Protein AF-A0A0L6JAS0-F1 (afdb_monomer_lite)

pLDDT: mean 81.6, std 20.43, range [35.84, 97.94]

Structure (mmCIF, N/CA/C/O backbone):
data_AF-A0A0L6JAS0-F1
#
_entry.id   AF-A0A0L6JAS0-F1
#
loop_
_atom_site.group_PDB
_atom_site.id
_atom_site.type_symbol
_atom_site.label_atom_id
_atom_site.label_alt_id
_atom_site.label_comp_id
_atom_site.label_asym_id
_atom_site.label_entity_id
_atom_site.label_seq_id
_atom_site.pdbx_PDB_ins_code
_atom_site.Cartn_x
_atom_site.Cartn_y
_atom_site.Cartn_z
_atom_site.occupancy
_atom_site.B_iso_or_equiv
_atom_site.auth_seq_id
_atom_site.auth_comp_id
_atom_site.auth_asym_id
_atom_site.auth_atom_id
_atom_site.pdbx_PDB_model_num
ATOM 1 N N . MET A 1 1 ? 9.090 -21.727 -19.249 1.00 35.84 1 MET A N 1
ATOM 2 C CA . MET A 1 1 ? 10.259 -21.858 -18.355 1.00 35.84 1 MET A CA 1
ATOM 3 C C . MET A 1 1 ? 10.409 -20.499 -17.680 1.00 35.84 1 MET A C 1
ATOM 5 O O . MET A 1 1 ? 10.673 -19.539 -18.387 1.00 35.84 1 MET A O 1
ATOM 9 N N . ARG A 1 2 ? 10.034 -20.359 -16.399 1.00 40.78 2 ARG A N 1
ATOM 10 C CA . ARG A 1 2 ? 10.131 -19.078 -15.669 1.00 40.78 2 ARG A CA 1
ATOM 11 C C . ARG A 1 2 ? 11.602 -18.892 -15.289 1.00 40.78 2 ARG A C 1
ATOM 13 O O . ARG A 1 2 ? 12.149 -19.780 -14.642 1.00 40.78 2 ARG A O 1
ATOM 20 N N . ASN A 1 3 ? 12.232 -17.810 -15.744 1.00 39.84 3 ASN A N 1
ATOM 21 C CA . ASN A 1 3 ? 13.596 -17.468 -15.341 1.00 39.84 3 ASN A CA 1
ATOM 22 C C . ASN A 1 3 ? 13.627 -17.235 -13.817 1.00 39.84 3 ASN A C 1
ATOM 24 O O . ASN A 1 3 ? 12.744 -16.538 -13.317 1.00 39.84 3 ASN A O 1
ATOM 28 N N . PRO A 1 4 ? 14.599 -17.802 -13.084 1.00 47.31 4 PRO A N 1
ATOM 29 C CA . PRO A 1 4 ? 14.724 -17.635 -11.637 1.00 47.31 4 PRO A CA 1
ATOM 30 C C . PRO A 1 4 ? 15.336 -16.287 -11.225 1.00 47.31 4 PRO A C 1
ATOM 32 O O . PRO A 1 4 ? 15.435 -16.016 -10.036 1.00 47.31 4 PRO A O 1
ATOM 35 N N . ASP A 1 5 ? 15.673 -15.417 -12.178 1.00 45.53 5 ASP A N 1
ATOM 36 C CA . ASP A 1 5 ? 16.154 -14.055 -11.921 1.00 45.53 5 ASP A CA 1
ATOM 37 C C . ASP A 1 5 ? 14.987 -13.052 -11.830 1.00 45.53 5 ASP A C 1
ATOM 39 O O . ASP A 1 5 ? 15.040 -11.959 -12.396 1.00 45.53 5 ASP A O 1
ATOM 43 N N . MET A 1 6 ? 13.905 -13.423 -11.129 1.00 52.34 6 MET A N 1
ATOM 44 C CA . MET A 1 6 ? 12.995 -12.441 -10.526 1.00 52.34 6 MET A CA 1
ATOM 45 C C . MET A 1 6 ? 13.799 -11.746 -9.433 1.00 52.34 6 MET A C 1
ATOM 47 O O . MET A 1 6 ? 13.754 -12.118 -8.265 1.00 52.34 6 MET A O 1
ATOM 51 N N . ASN A 1 7 ? 14.638 -10.807 -9.851 1.00 51.12 7 ASN A N 1
ATOM 52 C CA . ASN A 1 7 ? 15.308 -9.890 -8.961 1.00 51.12 7 ASN A CA 1
ATOM 53 C C . ASN A 1 7 ? 14.174 -9.062 -8.354 1.00 51.12 7 ASN A C 1
ATOM 55 O O . ASN A 1 7 ? 13.729 -8.114 -8.997 1.00 51.12 7 ASN A O 1
ATOM 59 N N . ASP A 1 8 ? 13.636 -9.494 -7.207 1.00 57.41 8 ASP A N 1
ATOM 60 C CA . ASP A 1 8 ? 12.701 -8.702 -6.412 1.00 57.41 8 ASP A CA 1
ATOM 61 C C . ASP A 1 8 ? 13.390 -7.359 -6.227 1.00 57.41 8 ASP A C 1
ATOM 63 O O . ASP A 1 8 ? 14.370 -7.239 -5.479 1.00 57.41 8 ASP A O 1
ATOM 67 N N . THR A 1 9 ? 12.974 -6.363 -7.008 1.00 75.25 9 THR A N 1
ATOM 68 C CA . THR A 1 9 ? 13.622 -5.070 -6.913 1.00 75.25 9 THR A CA 1
ATOM 69 C C . THR A 1 9 ? 13.379 -4.580 -5.486 1.00 75.25 9 THR A C 1
ATOM 71 O O . THR A 1 9 ? 12.349 -4.905 -4.885 1.00 75.25 9 THR A O 1
ATOM 74 N N . PRO A 1 10 ? 14.292 -3.801 -4.885 1.00 86.12 10 PRO A N 1
ATOM 75 C CA . PRO A 1 10 ? 14.057 -3.230 -3.558 1.00 86.12 10 PRO A CA 1
ATOM 76 C C . PRO A 1 10 ? 12.684 -2.543 -3.440 1.00 86.12 10 PRO A C 1
ATOM 78 O O . PRO A 1 10 ? 12.099 -2.485 -2.361 1.00 86.12 10 PRO A O 1
ATOM 81 N N . LEU A 1 11 ? 12.158 -2.069 -4.574 1.00 88.56 11 LEU A N 1
ATOM 82 C CA . LEU A 1 11 ? 10.839 -1.481 -4.713 1.00 88.56 11 LEU A CA 1
ATOM 83 C C . LEU A 1 11 ? 9.688 -2.506 -4.664 1.00 88.56 11 LEU A C 1
ATOM 85 O O . LEU A 1 11 ? 8.685 -2.231 -4.011 1.00 88.56 11 LEU A O 1
ATOM 89 N N . ASP A 1 12 ? 9.837 -3.691 -5.262 1.00 89.94 12 ASP A N 1
ATOM 90 C CA . ASP A 1 12 ? 8.865 -4.792 -5.147 1.00 89.94 12 ASP A CA 1
ATOM 91 C C . ASP A 1 12 ? 8.753 -5.284 -3.697 1.00 89.94 12 ASP A C 1
ATOM 93 O O . ASP A 1 12 ? 7.653 -5.454 -3.162 1.00 89.94 12 ASP A O 1
ATOM 97 N N . ALA A 1 13 ? 9.894 -5.438 -3.017 1.00 91.81 13 ALA A N 1
ATOM 98 C CA . ALA A 1 13 ? 9.930 -5.819 -1.606 1.00 91.81 13 ALA A CA 1
ATOM 99 C C . ALA A 1 13 ? 9.266 -4.757 -0.710 1.00 91.81 13 ALA A C 1
ATOM 101 O O . ALA A 1 13 ? 8.534 -5.096 0.224 1.00 91.81 13 ALA A O 1
ATOM 102 N N . LEU A 1 14 ? 9.485 -3.471 -1.007 1.00 92.69 14 LEU A N 1
ATOM 103 C CA . LEU A 1 14 ? 8.825 -2.366 -0.313 1.00 92.69 14 LEU A CA 1
ATOM 104 C C . LEU A 1 14 ? 7.311 -2.361 -0.565 1.00 92.69 14 LEU A C 1
ATOM 106 O O . LEU A 1 14 ? 6.541 -2.175 0.377 1.00 92.69 14 LEU A O 1
ATOM 110 N N . ALA A 1 15 ? 6.870 -2.605 -1.801 1.00 94.25 15 ALA A N 1
ATOM 111 C CA . ALA A 1 15 ? 5.453 -2.697 -2.141 1.00 94.25 15 ALA A CA 1
ATOM 112 C C . ALA A 1 15 ? 4.761 -3.829 -1.367 1.00 94.25 15 ALA A C 1
ATOM 114 O O . ALA A 1 15 ? 3.715 -3.607 -0.755 1.00 94.25 15 ALA A O 1
ATOM 115 N N . ALA A 1 16 ? 5.379 -5.013 -1.309 1.00 95.25 16 ALA A N 1
ATOM 116 C CA . ALA A 1 16 ? 4.867 -6.145 -0.540 1.00 95.25 16 ALA A CA 1
ATOM 117 C C . ALA A 1 16 ? 4.740 -5.824 0.961 1.00 95.25 16 ALA A C 1
ATOM 119 O O . ALA A 1 16 ? 3.727 -6.147 1.586 1.00 95.25 16 ALA A O 1
ATOM 120 N N . GLN A 1 17 ? 5.730 -5.136 1.539 1.00 95.88 17 GLN A N 1
ATOM 121 C CA . GLN A 1 17 ? 5.672 -4.687 2.933 1.00 95.88 17 GLN A CA 1
ATOM 122 C C . GLN A 1 17 ? 4.554 -3.665 3.160 1.00 95.88 17 GLN A C 1
ATOM 124 O O . GLN A 1 17 ? 3.813 -3.784 4.135 1.00 95.88 17 GLN A O 1
ATOM 129 N N . CYS A 1 18 ? 4.386 -2.694 2.257 1.00 96.50 18 CYS A N 1
ATOM 130 C CA . CYS A 1 18 ? 3.323 -1.695 2.366 1.00 96.50 18 CYS A CA 1
ATOM 131 C C . CYS A 1 18 ? 1.931 -2.342 2.330 1.00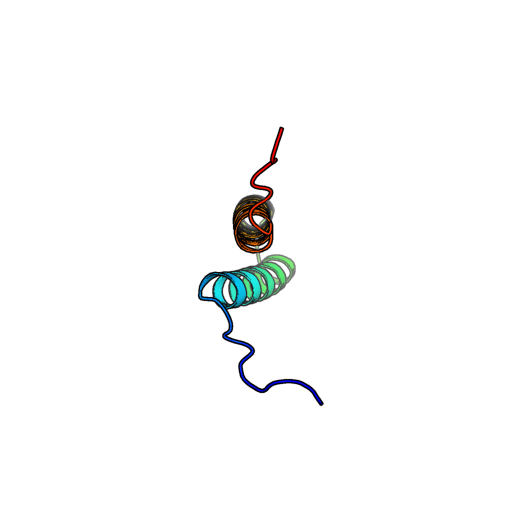 96.50 18 CYS A C 1
ATOM 133 O O . CYS A 1 18 ? 1.065 -1.961 3.115 1.00 96.50 18 CYS A O 1
ATOM 135 N N . LEU A 1 19 ? 1.732 -3.356 1.481 1.00 96.62 19 LEU A N 1
ATOM 136 C CA . LEU A 1 19 ? 0.485 -4.125 1.432 1.00 96.62 19 LEU A CA 1
ATOM 137 C C . LEU A 1 19 ? 0.241 -4.896 2.737 1.00 96.62 19 LEU A C 1
ATOM 139 O O . LEU A 1 19 ? -0.839 -4.797 3.310 1.00 96.62 19 LEU A O 1
ATOM 143 N N . SER A 1 20 ? 1.259 -5.577 3.273 1.00 96.44 20 SER A N 1
ATOM 144 C CA . SER A 1 20 ? 1.129 -6.288 4.553 1.00 96.44 20 SER A CA 1
ATOM 145 C C . SER A 1 20 ? 0.817 -5.347 5.725 1.00 96.44 20 SER A C 1
ATOM 147 O O . SER A 1 20 ? 0.042 -5.698 6.615 1.00 96.44 20 SER A O 1
ATOM 149 N N . VAL A 1 21 ? 1.400 -4.145 5.735 1.00 96.44 21 VAL A N 1
ATOM 150 C CA . VAL A 1 21 ? 1.109 -3.121 6.747 1.00 96.44 21 VAL A CA 1
ATOM 151 C C . VAL A 1 21 ? -0.300 -2.561 6.567 1.00 96.44 21 VAL A C 1
ATOM 153 O O . VAL A 1 21 ? -0.985 -2.325 7.561 1.00 96.44 21 VAL A O 1
ATOM 156 N N . ARG A 1 22 ? -0.764 -2.383 5.324 1.00 96.38 22 ARG A N 1
ATOM 157 C CA . ARG A 1 22 ? -2.135 -1.950 5.037 1.00 96.38 22 ARG A CA 1
ATOM 158 C C . ARG A 1 22 ? -3.159 -2.953 5.558 1.00 96.38 22 ARG A C 1
ATOM 160 O O . ARG A 1 22 ? -4.097 -2.527 6.225 1.00 96.38 22 ARG A O 1
ATOM 167 N N . ASP A 1 23 ? -2.931 -4.250 5.369 1.00 96.69 23 ASP A N 1
ATOM 168 C CA . ASP A 1 23 ? -3.798 -5.301 5.920 1.00 96.69 23 ASP A CA 1
ATOM 169 C C . ASP A 1 23 ? -3.867 -5.242 7.456 1.00 96.69 23 ASP A C 1
ATOM 171 O O . ASP A 1 23 ? -4.938 -5.368 8.054 1.00 96.69 23 ASP A O 1
ATOM 175 N N . LEU A 1 24 ? -2.732 -4.985 8.117 1.00 96.31 24 LEU A N 1
ATOM 176 C CA . LEU A 1 24 ? -2.697 -4.810 9.570 1.00 96.31 24 LEU A CA 1
ATOM 177 C C . LEU A 1 24 ? -3.481 -3.563 10.004 1.00 96.31 24 LEU A C 1
ATOM 179 O O . LEU A 1 24 ? -4.324 -3.649 10.898 1.00 96.31 24 LEU A O 1
ATOM 183 N N . ILE A 1 25 ? -3.245 -2.419 9.360 1.00 96.19 25 ILE A N 1
ATOM 184 C CA . ILE A 1 25 ? -3.960 -1.162 9.629 1.00 96.19 25 ILE A CA 1
ATOM 185 C C . ILE A 1 25 ? -5.463 -1.333 9.398 1.00 96.19 25 ILE A C 1
ATOM 187 O O . ILE A 1 25 ? -6.259 -0.790 10.159 1.00 96.19 25 ILE A O 1
ATOM 191 N N . ASP A 1 26 ? -5.868 -2.134 8.416 1.00 94.62 26 ASP A N 1
ATOM 192 C CA . ASP A 1 26 ? -7.279 -2.402 8.165 1.00 94.62 26 ASP A CA 1
ATOM 193 C C . ASP A 1 26 ? -7.963 -3.164 9.305 1.00 94.62 26 ASP A C 1
ATOM 195 O O . ASP A 1 26 ? -9.169 -2.997 9.502 1.00 94.62 26 ASP A O 1
ATOM 199 N N . SER A 1 27 ? -7.201 -3.946 10.076 1.00 92.94 27 SER A N 1
ATOM 200 C CA . SER A 1 27 ? -7.708 -4.730 11.206 1.00 92.94 27 SER A CA 1
ATOM 201 C C . SER A 1 27 ? -7.727 -3.982 12.546 1.00 92.94 27 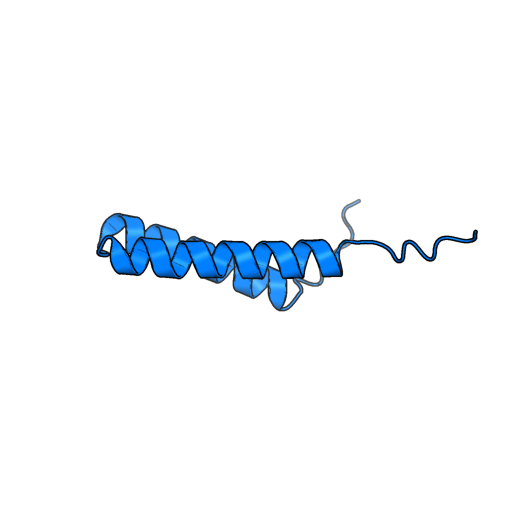SER A C 1
ATOM 203 O O . SER A 1 27 ? -8.632 -4.208 13.349 1.00 92.94 27 SER A O 1
ATOM 205 N N . VAL A 1 28 ? -6.742 -3.112 12.808 1.00 90.56 28 VAL A N 1
ATOM 206 C CA . VAL A 1 28 ? -6.536 -2.495 14.139 1.00 90.56 28 VAL A CA 1
ATOM 207 C C . VAL A 1 28 ? -6.213 -0.997 14.111 1.00 90.56 28 VAL A C 1
ATOM 209 O O . VAL A 1 28 ? -6.077 -0.386 15.169 1.00 90.56 28 VAL A O 1
ATOM 212 N N . GLY A 1 29 ? -6.044 -0.407 12.930 1.00 89.25 29 GLY A N 1
ATOM 213 C CA . GLY A 1 29 ? -5.614 0.977 12.761 1.00 89.25 29 GLY A CA 1
ATOM 214 C C . GLY A 1 29 ? -6.761 1.982 12.730 1.00 89.25 29 GLY A C 1
ATOM 215 O O . GLY A 1 29 ? -7.941 1.639 12.634 1.00 89.25 29 GLY A O 1
ATOM 216 N N . ASP A 1 30 ? -6.394 3.258 12.792 1.00 96.50 30 ASP A N 1
ATOM 217 C CA . ASP A 1 30 ? -7.330 4.367 12.649 1.00 96.50 30 ASP A CA 1
ATOM 218 C C . ASP A 1 30 ? -7.419 4.869 11.186 1.00 96.50 30 ASP A C 1
ATOM 220 O O . ASP A 1 30 ? -6.578 4.536 10.339 1.00 96.50 30 ASP A O 1
ATOM 224 N N . PRO A 1 31 ? -8.437 5.686 10.849 1.00 95.81 31 PRO A N 1
ATOM 225 C CA . PRO A 1 31 ? -8.607 6.203 9.492 1.00 95.81 31 PRO A CA 1
ATOM 226 C C . PRO A 1 31 ? -7.433 7.045 8.969 1.00 95.81 31 PRO A C 1
ATOM 228 O O . PRO A 1 31 ? -7.210 7.078 7.759 1.00 95.81 31 PRO A O 1
ATOM 231 N N . LEU A 1 32 ? -6.682 7.725 9.843 1.00 96.88 32 LEU A N 1
ATOM 232 C CA . LEU A 1 32 ? -5.533 8.539 9.446 1.00 96.88 32 LEU A CA 1
ATOM 233 C C . LEU A 1 32 ? -4.347 7.649 9.061 1.00 96.88 32 LEU A C 1
ATOM 235 O O . LEU A 1 32 ? -3.694 7.910 8.053 1.00 96.88 32 LEU A O 1
ATOM 239 N N . MET A 1 33 ? -4.108 6.568 9.806 1.00 97.00 33 MET A N 1
ATOM 240 C CA . MET A 1 33 ? -3.111 5.557 9.449 1.00 97.00 33 MET A CA 1
ATOM 241 C C . MET A 1 33 ? -3.426 4.921 8.094 1.00 97.00 33 MET A C 1
ATOM 243 O O . MET A 1 33 ? -2.523 4.776 7.271 1.00 97.00 33 MET A O 1
ATOM 247 N N . ARG A 1 34 ? -4.705 4.603 7.838 1.00 96.50 34 ARG A N 1
ATOM 248 C CA . ARG A 1 34 ? -5.161 4.080 6.539 1.00 96.50 34 ARG A CA 1
ATOM 249 C C . ARG A 1 34 ? -4.871 5.067 5.406 1.00 96.50 34 ARG A C 1
ATOM 251 O O . ARG A 1 34 ? -4.306 4.680 4.390 1.00 96.50 34 ARG A O 1
ATOM 258 N N . ALA A 1 35 ? -5.187 6.346 5.601 1.00 97.38 35 ALA A N 1
ATOM 259 C CA . ALA A 1 35 ? -4.892 7.375 4.607 1.00 97.38 35 ALA A CA 1
ATOM 260 C C . ALA A 1 35 ? -3.379 7.534 4.357 1.00 97.38 35 ALA A C 1
ATOM 262 O O . ALA A 1 35 ? -2.956 7.704 3.216 1.00 97.38 35 ALA A O 1
ATOM 263 N N . ALA A 1 36 ? -2.552 7.449 5.404 1.00 97.38 36 ALA A N 1
ATOM 264 C CA . ALA A 1 36 ? -1.103 7.578 5.281 1.00 97.38 36 ALA A CA 1
ATOM 265 C C . ALA A 1 36 ? -0.477 6.430 4.470 1.00 97.38 36 ALA A C 1
ATOM 267 O O . ALA A 1 36 ? 0.325 6.684 3.570 1.00 97.38 36 ALA A O 1
ATOM 268 N N . ILE A 1 37 ? -0.858 5.178 4.751 1.00 97.38 37 ILE A N 1
ATOM 269 C CA . ILE A 1 37 ? -0.344 4.020 4.004 1.00 97.38 37 ILE A CA 1
ATOM 270 C C . ILE A 1 37 ? -0.865 3.987 2.559 1.00 97.38 37 ILE A C 1
ATOM 272 O O . ILE A 1 37 ? -0.128 3.590 1.662 1.00 97.38 37 ILE A O 1
ATOM 276 N N . ASP A 1 38 ? -2.079 4.484 2.305 1.00 97.00 38 ASP A N 1
ATOM 277 C CA . ASP A 1 38 ? -2.621 4.612 0.945 1.00 97.00 38 ASP A CA 1
ATOM 278 C C . ASP A 1 38 ? -1.819 5.592 0.093 1.00 97.00 38 ASP A C 1
ATOM 280 O O . ASP A 1 38 ? -1.483 5.293 -1.053 1.00 97.00 38 ASP A O 1
ATOM 284 N N . LEU A 1 39 ? -1.467 6.748 0.658 1.00 97.94 39 LEU A N 1
ATOM 285 C CA . LEU A 1 39 ? -0.615 7.723 -0.021 1.00 97.94 39 LEU A CA 1
ATOM 286 C C . LEU A 1 39 ? 0.768 7.137 -0.321 1.00 97.94 39 LEU A C 1
ATOM 288 O O . LEU A 1 39 ? 1.286 7.329 -1.420 1.00 97.94 39 LEU A O 1
ATOM 292 N N . LEU A 1 40 ? 1.340 6.373 0.614 1.00 96.31 40 LEU A N 1
ATOM 293 C CA . LEU A 1 40 ? 2.615 5.693 0.394 1.00 96.31 40 LEU A CA 1
ATOM 294 C C . LEU A 1 40 ? 2.524 4.659 -0.740 1.00 96.31 40 LEU A C 1
ATOM 296 O O . LEU A 1 40 ? 3.392 4.635 -1.609 1.00 96.31 40 LEU A O 1
ATOM 300 N N . LEU A 1 41 ? 1.466 3.842 -0.769 1.00 97.00 41 LEU A N 1
ATOM 301 C CA . LEU A 1 41 ? 1.232 2.854 -1.828 1.00 97.00 41 LEU A CA 1
ATOM 302 C C . LEU A 1 41 ? 1.098 3.503 -3.212 1.00 97.00 41 LEU A C 1
ATOM 304 O O . LEU A 1 41 ? 1.592 2.947 -4.193 1.00 97.00 41 LEU A O 1
ATOM 308 N N . ILE A 1 42 ? 0.483 4.687 -3.299 1.00 97.00 42 ILE A N 1
ATOM 309 C CA . ILE A 1 42 ? 0.407 5.458 -4.548 1.00 97.00 42 ILE A CA 1
ATOM 310 C C . ILE A 1 42 ? 1.808 5.852 -5.032 1.00 97.00 42 ILE A C 1
ATOM 312 O O . ILE A 1 42 ? 2.121 5.653 -6.205 1.00 97.00 42 ILE A O 1
ATOM 316 N N . GLU A 1 43 ? 2.659 6.388 -4.155 1.00 96.44 43 GLU A N 1
ATOM 317 C CA . GLU A 1 43 ? 4.021 6.794 -4.530 1.00 96.44 43 GLU A CA 1
ATOM 318 C C . GLU A 1 43 ? 4.903 5.596 -4.907 1.00 96.44 43 GLU A C 1
ATOM 320 O O . GLU A 1 43 ? 5.620 5.647 -5.906 1.00 96.44 43 GLU A O 1
ATOM 325 N N . VAL A 1 44 ? 4.790 4.478 -4.183 1.00 94.94 44 VAL A N 1
ATOM 326 C CA . VAL A 1 44 ? 5.477 3.226 -4.542 1.00 94.94 44 VAL A CA 1
ATOM 327 C C . VAL A 1 44 ? 5.008 2.719 -5.910 1.00 94.94 44 VAL A C 1
ATOM 329 O O . VAL A 1 44 ? 5.833 2.340 -6.739 1.00 94.94 44 VAL A O 1
ATOM 332 N N . GLY A 1 45 ? 3.701 2.764 -6.185 1.00 93.31 45 GLY A N 1
ATOM 333 C CA . GLY A 1 45 ? 3.138 2.380 -7.480 1.00 93.31 45 GLY A CA 1
ATOM 334 C C . GLY A 1 45 ? 3.651 3.236 -8.642 1.00 93.31 45 GLY A C 1
ATOM 335 O O . GLY A 1 45 ? 3.940 2.702 -9.712 1.00 93.31 45 GLY A O 1
ATOM 336 N N . LYS A 1 46 ? 3.824 4.548 -8.435 1.00 93.88 46 LYS A N 1
ATOM 337 C CA . LYS A 1 46 ? 4.439 5.440 -9.433 1.00 93.88 46 LYS A CA 1
ATOM 338 C C . LYS A 1 46 ? 5.893 5.067 -9.697 1.00 93.88 46 LYS A C 1
ATOM 340 O O . LYS A 1 46 ? 6.259 4.880 -10.852 1.00 93.88 46 LYS A O 1
ATOM 345 N N . ALA A 1 47 ? 6.688 4.892 -8.643 1.00 91.88 47 ALA A N 1
ATOM 346 C CA . ALA A 1 47 ? 8.089 4.508 -8.777 1.00 91.88 47 ALA A CA 1
ATOM 347 C C . ALA A 1 47 ? 8.247 3.139 -9.476 1.00 91.88 47 ALA A C 1
ATOM 349 O O . ALA A 1 47 ? 9.178 2.940 -10.256 1.00 91.88 47 ALA A O 1
ATOM 350 N N . LEU A 1 48 ? 7.316 2.202 -9.250 1.00 90.62 48 LEU A N 1
ATOM 351 C CA . LEU A 1 48 ? 7.282 0.921 -9.961 1.00 90.62 48 LEU A CA 1
ATOM 352 C C . LEU A 1 48 ? 6.982 1.125 -11.446 1.00 90.62 48 LEU A C 1
ATOM 354 O O . LEU A 1 48 ? 7.675 0.567 -12.291 1.00 90.62 48 LEU A O 1
ATOM 358 N N . ALA A 1 49 ? 5.986 1.950 -11.774 1.00 89.12 49 ALA A N 1
ATOM 359 C CA . ALA A 1 49 ? 5.641 2.253 -13.159 1.00 89.12 49 ALA A CA 1
ATOM 360 C C . ALA A 1 49 ? 6.796 2.934 -13.913 1.00 89.12 49 ALA A C 1
ATOM 362 O O . ALA A 1 49 ? 7.045 2.590 -15.065 1.00 89.12 49 ALA A O 1
ATOM 363 N N . GLU A 1 50 ? 7.524 3.845 -13.263 1.00 88.81 50 GLU A N 1
ATOM 364 C CA . GLU A 1 50 ? 8.717 4.496 -13.820 1.00 88.81 50 GLU A CA 1
ATOM 365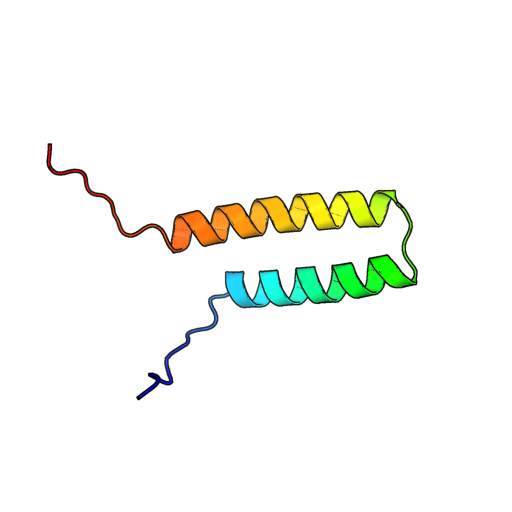 C C . GLU A 1 50 ? 9.852 3.495 -14.072 1.00 88.81 50 GLU A C 1
ATOM 367 O O . GLU A 1 50 ? 10.463 3.526 -15.136 1.00 88.81 50 GLU A O 1
ATOM 372 N N . ASN A 1 51 ? 10.086 2.556 -13.150 1.00 83.44 51 ASN A N 1
ATOM 373 C CA . ASN A 1 51 ? 11.092 1.501 -13.321 1.00 83.44 51 ASN A CA 1
ATOM 374 C C . ASN A 1 51 ? 10.699 0.447 -14.368 1.00 83.44 51 ASN A C 1
ATOM 376 O O . ASN A 1 51 ? 11.567 -0.200 -14.953 1.00 83.44 51 ASN A O 1
ATOM 380 N N . CYS A 1 52 ? 9.399 0.237 -14.586 1.00 77.50 52 CYS A N 1
ATOM 381 C CA . CYS A 1 52 ? 8.884 -0.680 -15.598 1.00 77.50 52 CYS A CA 1
ATOM 382 C C . CYS A 1 52 ? 8.739 -0.039 -16.977 1.00 77.50 52 CYS A C 1
ATOM 384 O O . CYS A 1 52 ? 8.598 -0.781 -17.949 1.00 77.50 52 CYS A O 1
ATOM 386 N N . ALA A 1 53 ? 8.733 1.294 -17.080 1.00 69.88 53 ALA A N 1
ATOM 387 C CA . ALA A 1 53 ? 8.686 1.974 -18.361 1.00 69.88 53 ALA A CA 1
ATOM 388 C C . ALA A 1 53 ? 9.979 1.633 -19.120 1.00 69.88 53 ALA A C 1
ATOM 390 O O . ALA A 1 53 ? 11.055 2.076 -18.713 1.00 69.88 53 ALA A O 1
ATOM 391 N N . PRO A 1 54 ? 9.922 0.832 -20.205 1.00 57.41 54 PRO A N 1
ATOM 392 C CA . PRO A 1 54 ? 11.082 0.705 -21.067 1.00 57.41 54 PRO A CA 1
ATOM 393 C C . PRO A 1 54 ? 11.403 2.107 -21.570 1.00 57.41 54 PRO A C 1
ATOM 395 O O . PRO A 1 54 ? 10.474 2.876 -21.827 1.00 57.41 54 PRO A O 1
ATOM 398 N N . ASP A 1 55 ? 12.691 2.433 -21.700 1.00 54.31 55 ASP A N 1
ATOM 399 C CA . ASP A 1 55 ? 13.157 3.646 -22.364 1.00 54.31 55 ASP A CA 1
ATOM 400 C C . ASP A 1 55 ? 12.398 3.810 -23.689 1.00 54.31 55 A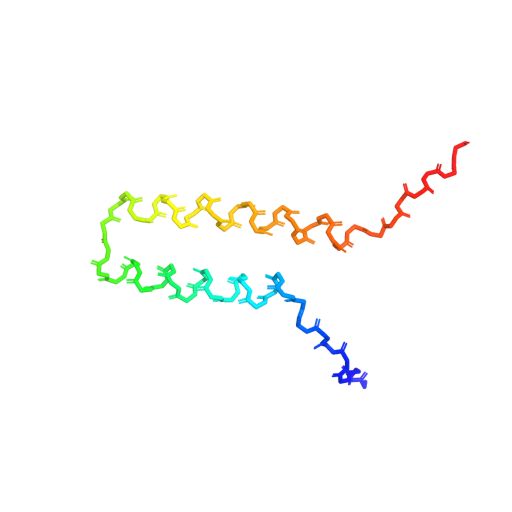SP A C 1
ATOM 402 O O . ASP A 1 55 ? 12.802 3.309 -24.740 1.00 54.31 55 ASP A O 1
ATOM 406 N N . HIS A 1 56 ? 11.296 4.557 -23.676 1.00 52.03 56 HIS A N 1
ATOM 407 C CA . HIS A 1 56 ? 10.769 5.190 -24.862 1.00 52.03 56 HIS A CA 1
ATOM 408 C C . HIS A 1 56 ? 11.713 6.355 -25.134 1.00 52.03 56 HIS A C 1
ATOM 410 O O . HIS A 1 56 ? 11.364 7.527 -25.008 1.00 52.03 56 HIS A O 1
ATOM 416 N N . ARG A 1 57 ? 12.944 6.007 -25.528 1.00 48.41 57 ARG A N 1
ATOM 417 C CA . ARG A 1 57 ? 13.758 6.839 -26.392 1.00 48.41 57 ARG A CA 1
ATOM 418 C C . ARG A 1 57 ? 12.951 6.942 -27.678 1.00 48.41 57 ARG A C 1
ATOM 420 O O . ARG A 1 57 ? 13.056 6.108 -28.570 1.00 48.41 57 ARG A O 1
ATOM 427 N N . ALA A 1 58 ? 12.037 7.905 -27.681 1.00 48.78 58 ALA A N 1
ATOM 428 C CA . ALA A 1 58 ? 11.336 8.350 -28.857 1.00 48.78 58 ALA A CA 1
ATOM 429 C C . ALA A 1 58 ? 12.415 8.797 -29.846 1.00 48.78 58 ALA A C 1
ATOM 431 O O . ALA A 1 58 ? 12.990 9.876 -29.719 1.00 48.78 58 ALA A O 1
ATO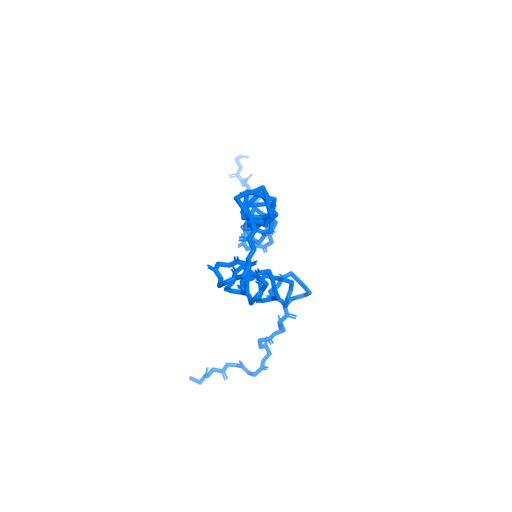M 432 N N . GLU A 1 59 ? 12.751 7.909 -30.775 1.00 46.38 59 GLU A N 1
ATOM 433 C CA . GLU A 1 59 ? 13.296 8.303 -32.062 1.00 46.38 59 GLU A CA 1
ATOM 434 C C . GLU A 1 59 ? 12.175 9.075 -32.763 1.00 46.38 59 GLU A C 1
ATOM 436 O O . GLU A 1 59 ? 11.188 8.495 -33.220 1.00 46.38 59 GLU A O 1
ATOM 441 N N . ALA A 1 60 ? 12.294 10.400 -32.730 1.00 40.16 60 ALA A N 1
ATOM 442 C CA . ALA A 1 60 ? 11.553 11.339 -33.558 1.00 40.16 60 ALA A CA 1
ATOM 443 C C . ALA A 1 60 ? 12.543 12.026 -34.501 1.00 4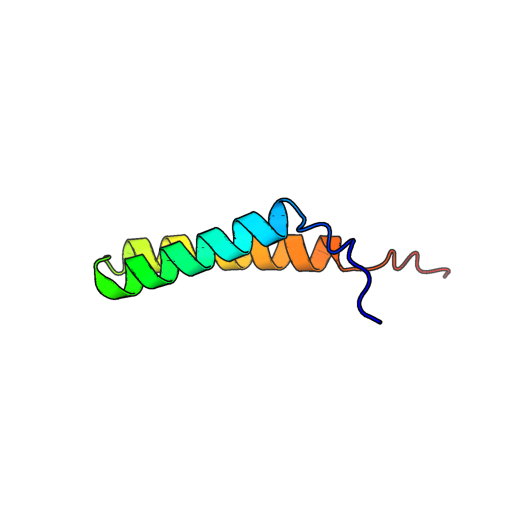0.16 60 ALA A C 1
ATOM 445 O O . ALA A 1 60 ? 13.669 12.331 -34.038 1.00 40.16 60 ALA A O 1
#

Secondary structure (DSSP, 8-state):
---S-----HHHHHHHHHHHHHHHHHHH--HHHHHHHHHHHHHHHHHHHHHHS-------

Sequence (60 aa):
MRNPDMNDTPLDALAAQCLSVRDLIDSVGDPLMRAAIDLLLIEVGKALAENCAPDHRAEA

Foldseek 3Di:
DDDPPPVCDPLNVVLVVLVVVLVVCVVDNDPVSNVVSVVVNVVSVVVVVVVPDDPCPPPD

Radius of gyration: 15.6 Å; chains: 1; bounding box: 25×33×48 Å